Protein AF-A0A351TP99-F1 (afdb_monomer_lite)

Radius of gyration: 20.97 Å; chains: 1; bounding box: 36×60×47 Å

Secondary structure (DSSP, 8-state):
-PPP----------EEEEEE-TTS-EEEEEE-S-TTTS-HHHHHHHHHHTHHHHHHHHHHHHTS-TT-----SHHHHHHHHHHHHHHHHHHHHHHHHHTT-

Foldseek 3Di:
DDDDDPPDPPDQDWDWDWDQDPVRDIDIDIDSDDCVVQPPVNVVVVVVCVVVVVVLVVCLCPVLPLVDDDDPDPVVNVVSSVVSVVVSVVVVVVVVVVVVD

pLDDT: mean 86.24, std 13.72, range [40.19, 98.12]

Sequence (101 aa):
MLHPLHIVPKEITAIKILLTIADGSVETLITNLEPEQFPPAVLKQLYARRWGIETSFRQLKYTVGMVHLHSKKPELILQEIFSAFILFNFSQAAAWGSDTA

Structure (mmCIF, N/CA/C/O backbone):
data_AF-A0A351TP99-F1
#
_entry.id   AF-A0A351TP99-F1
#
loop_
_atom_site.group_PDB
_atom_site.id
_atom_site.type_symbol
_atom_site.label_atom_id
_atom_site.label_alt_id
_atom_site.label_comp_id
_atom_site.label_asym_id
_atom_site.label_entity_id
_atom_site.label_seq_id
_atom_site.pdbx_PDB_ins_code
_atom_site.Cartn_x
_atom_site.Cartn_y
_atom_site.Cartn_z
_atom_site.occupancy
_atom_site.B_iso_or_equiv
_atom_site.auth_seq_id
_atom_site.auth_comp_id
_atom_site.auth_asym_id
_atom_site.auth_atom_id
_atom_site.pdbx_PDB_model_num
ATOM 1 N N . MET A 1 1 ? 2.770 44.637 -10.659 1.00 40.19 1 MET A N 1
ATOM 2 C CA . MET A 1 1 ? 2.242 44.695 -9.280 1.00 40.19 1 MET A CA 1
ATOM 3 C C . MET A 1 1 ? 1.995 43.257 -8.835 1.00 40.19 1 MET A C 1
ATOM 5 O O . MET A 1 1 ? 1.053 42.641 -9.314 1.00 40.19 1 MET A O 1
ATOM 9 N N . LEU A 1 2 ? 2.906 42.670 -8.055 1.00 45.19 2 LEU A N 1
ATOM 10 C CA . LEU A 1 2 ? 2.738 41.314 -7.523 1.00 45.19 2 LEU A CA 1
ATOM 11 C C . LEU A 1 2 ? 1.791 41.404 -6.321 1.00 45.19 2 LEU A C 1
ATOM 13 O O . LEU A 1 2 ? 2.107 42.098 -5.359 1.00 45.19 2 LEU A O 1
ATOM 17 N N . HIS A 1 3 ? 0.629 40.756 -6.390 1.00 53.47 3 HIS A N 1
ATOM 18 C CA . HIS A 1 3 ? -0.213 40.583 -5.208 1.00 53.47 3 HIS A CA 1
ATOM 19 C C . HIS A 1 3 ? 0.478 39.579 -4.272 1.00 53.47 3 HIS A C 1
ATOM 21 O O . HIS A 1 3 ? 0.854 38.499 -4.738 1.00 53.47 3 HIS A O 1
ATOM 27 N N . PRO A 1 4 ? 0.678 39.899 -2.982 1.00 58.06 4 PRO A N 1
ATOM 28 C CA . PRO A 1 4 ? 1.242 38.947 -2.038 1.00 58.06 4 PRO A CA 1
ATOM 29 C C . PRO A 1 4 ? 0.258 37.789 -1.836 1.00 58.06 4 PRO A C 1
ATOM 31 O O . PRO A 1 4 ? -0.920 38.002 -1.550 1.00 58.06 4 PRO A O 1
ATOM 34 N N . LEU A 1 5 ? 0.745 36.556 -1.993 1.00 59.12 5 LEU A N 1
ATOM 35 C CA . LEU A 1 5 ? -0.004 35.351 -1.655 1.00 59.12 5 LEU A CA 1
ATOM 36 C C . LEU A 1 5 ? -0.201 35.341 -0.131 1.00 59.12 5 LEU A C 1
ATOM 38 O O . LEU A 1 5 ? 0.749 35.127 0.621 1.00 59.12 5 LEU A O 1
ATOM 42 N N . HIS A 1 6 ? -1.415 35.620 0.337 1.00 62.94 6 HIS A N 1
ATOM 43 C CA . HIS A 1 6 ? -1.749 35.542 1.756 1.00 62.94 6 HIS A CA 1
ATOM 44 C C . HIS A 1 6 ? -1.876 34.059 2.138 1.00 62.94 6 HIS A C 1
ATOM 46 O O . HIS A 1 6 ? -2.932 33.450 1.973 1.00 62.94 6 HIS A O 1
ATOM 52 N N . ILE A 1 7 ? -0.773 33.444 2.573 1.00 65.75 7 ILE A N 1
ATOM 53 C CA . ILE A 1 7 ? -0.776 32.073 3.092 1.00 65.75 7 ILE A CA 1
ATOM 54 C C . ILE A 1 7 ? -1.397 32.128 4.489 1.00 65.75 7 ILE A C 1
ATOM 56 O O . ILE A 1 7 ? -0.713 32.392 5.474 1.00 65.75 7 ILE A O 1
ATOM 60 N N . VAL A 1 8 ? -2.711 31.917 4.568 1.00 63.09 8 VAL A N 1
ATOM 61 C CA . VAL A 1 8 ? -3.385 31.678 5.848 1.00 63.09 8 VAL A CA 1
ATOM 62 C C . VAL A 1 8 ? -2.848 30.349 6.392 1.00 63.09 8 VAL A C 1
ATOM 64 O O . VAL A 1 8 ? -2.908 29.351 5.663 1.00 63.09 8 VAL A O 1
ATOM 67 N N . PRO A 1 9 ? -2.305 30.291 7.623 1.00 61.56 9 PRO A N 1
ATOM 68 C CA . PRO A 1 9 ? -1.951 29.018 8.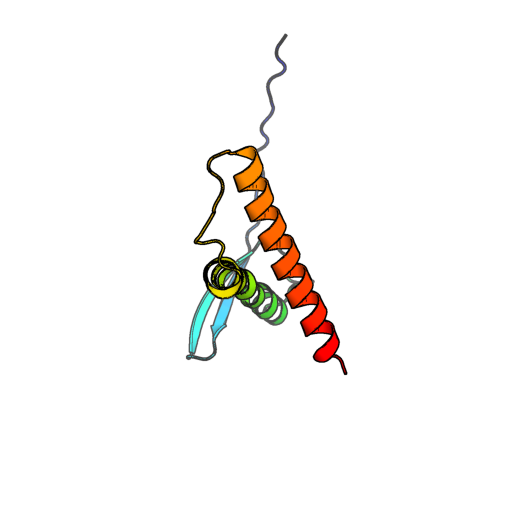229 1.00 61.56 9 PRO A CA 1
ATOM 69 C C . PRO A 1 9 ? -3.220 28.173 8.302 1.00 61.56 9 PRO A C 1
ATOM 71 O O . PRO A 1 9 ? -4.203 28.541 8.940 1.00 61.56 9 PRO A O 1
ATOM 74 N N . LYS A 1 10 ? -3.229 27.057 7.575 1.00 68.25 10 LYS A N 1
ATOM 75 C CA . LYS A 1 10 ? -4.342 26.118 7.617 1.00 68.25 10 LYS A CA 1
ATOM 76 C C . LYS A 1 10 ? -4.204 25.354 8.929 1.00 68.25 10 LYS A C 1
ATOM 78 O O . LYS A 1 10 ? -3.379 24.449 9.023 1.00 68.25 10 LYS A O 1
ATOM 83 N N . GLU A 1 11 ? -4.939 25.768 9.956 1.00 76.12 11 GLU A N 1
ATOM 84 C CA . GLU A 1 11 ? -5.033 24.996 11.193 1.00 76.12 11 GLU A CA 1
ATOM 85 C C . GLU A 1 11 ? -5.649 23.632 10.860 1.00 76.12 11 GLU A C 1
ATOM 87 O O . GLU A 1 11 ? -6.724 23.545 10.265 1.00 76.12 11 GLU A O 1
ATOM 92 N N . ILE A 1 12 ? -4.927 22.554 11.169 1.00 75.94 12 ILE A N 1
ATOM 93 C CA . ILE A 1 12 ? -5.405 21.184 10.979 1.00 75.94 12 ILE A CA 1
ATOM 94 C C . ILE A 1 12 ? -5.774 20.651 12.356 1.00 75.94 12 ILE A C 1
ATOM 96 O O . ILE A 1 12 ? -4.900 20.390 13.181 1.00 75.94 12 ILE A O 1
ATOM 100 N N . THR A 1 13 ? -7.068 20.466 12.601 1.00 80.19 13 THR A N 1
ATOM 101 C CA . THR A 1 13 ? -7.532 19.714 13.766 1.00 80.19 13 THR A CA 1
ATOM 102 C C . THR A 1 13 ? -7.194 18.243 13.559 1.00 80.19 13 THR A C 1
ATOM 104 O O . THR A 1 13 ? -7.594 17.635 12.567 1.00 80.19 13 THR A O 1
ATOM 107 N N . ALA A 1 14 ? -6.438 17.676 14.495 1.00 87.44 14 ALA A N 1
ATOM 108 C CA . ALA A 1 14 ? -6.060 16.274 14.489 1.00 87.44 14 ALA A CA 1
ATOM 109 C C . ALA A 1 14 ? -6.585 15.595 15.755 1.00 87.44 14 ALA A C 1
ATOM 111 O O . ALA A 1 14 ? -6.363 16.057 16.873 1.00 87.44 14 ALA A O 1
ATOM 112 N N . ILE A 1 15 ? -7.277 14.482 15.567 1.00 89.19 15 ILE A N 1
ATOM 113 C CA . ILE A 1 15 ? -7.850 13.636 16.603 1.00 89.19 15 ILE A CA 1
ATOM 114 C C . ILE A 1 15 ? -6.942 12.416 16.751 1.00 89.19 15 ILE A C 1
ATOM 116 O O . ILE A 1 15 ? -6.609 11.751 15.767 1.00 89.19 15 ILE A O 1
ATOM 120 N N . LYS A 1 16 ? -6.534 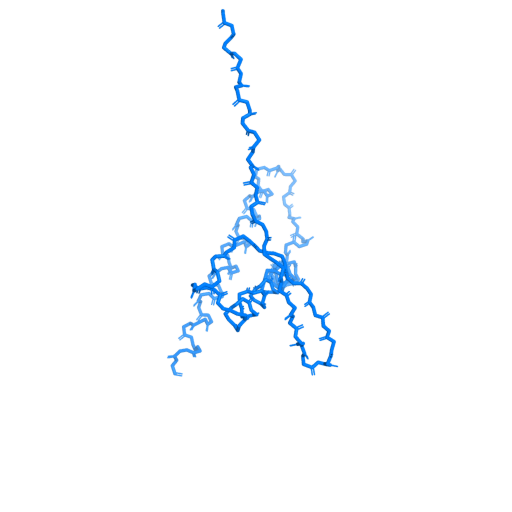12.126 17.990 1.00 92.38 16 LYS A N 1
ATOM 121 C CA . LYS A 1 16 ? -5.742 10.944 18.347 1.00 92.38 16 LYS A CA 1
ATOM 122 C C . LYS A 1 16 ? -6.661 9.837 18.850 1.00 92.38 16 LYS A C 1
ATOM 124 O O . LYS A 1 16 ? -7.437 10.058 19.776 1.00 92.38 16 LYS A O 1
ATOM 129 N N . ILE A 1 17 ? -6.520 8.639 18.296 1.00 91.00 17 ILE A N 1
ATOM 130 C CA . ILE A 1 17 ? -7.315 7.462 18.663 1.00 91.00 17 ILE A CA 1
ATOM 131 C C . ILE A 1 17 ? -6.367 6.297 18.943 1.00 91.00 17 ILE A C 1
ATOM 133 O O . ILE A 1 17 ? -5.431 6.056 18.183 1.00 91.00 17 ILE A O 1
ATOM 137 N N . LEU A 1 18 ? -6.601 5.586 20.046 1.00 92.12 18 LEU A N 1
ATOM 138 C CA . LEU A 1 18 ? -5.870 4.373 20.408 1.00 92.12 18 LEU A CA 1
ATOM 139 C C . LEU A 1 18 ? -6.701 3.155 20.007 1.00 92.12 18 LEU A C 1
ATOM 141 O O . LEU A 1 18 ? -7.869 3.054 20.381 1.00 92.12 18 LEU A O 1
ATOM 145 N N . LEU A 1 19 ? -6.101 2.238 19.256 1.00 89.38 19 LEU A N 1
ATOM 146 C CA . LEU A 1 19 ? -6.727 0.990 18.842 1.00 89.38 19 LEU A CA 1
ATOM 147 C C . LEU A 1 19 ? -5.945 -0.192 19.397 1.00 89.38 19 LEU A C 1
ATOM 149 O O . LEU A 1 19 ? -4.736 -0.274 19.218 1.00 89.38 19 LEU A O 1
ATOM 153 N N . THR A 1 20 ? -6.642 -1.153 19.992 1.00 88.38 20 THR A N 1
ATOM 154 C CA . THR A 1 20 ? -6.057 -2.463 20.287 1.00 88.38 20 THR A CA 1
ATOM 155 C C . THR A 1 20 ? -6.193 -3.364 19.061 1.00 88.38 20 THR A C 1
ATOM 157 O O . THR A 1 20 ? -7.285 -3.509 18.478 1.00 88.38 20 THR A O 1
ATOM 160 N N . ILE A 1 21 ? -5.080 -3.958 18.642 1.00 84.94 21 ILE A N 1
ATOM 161 C CA . ILE A 1 21 ? -5.042 -4.916 17.533 1.00 84.94 21 ILE A CA 1
ATOM 162 C C . ILE A 1 21 ? -4.978 -6.361 18.051 1.00 84.94 21 ILE A C 1
ATOM 164 O O . ILE A 1 21 ? -4.992 -6.604 19.255 1.00 84.94 21 ILE A O 1
ATOM 168 N N . ALA A 1 22 ? -5.042 -7.334 17.139 1.00 84.56 22 ALA A N 1
ATOM 169 C CA . ALA A 1 22 ? -5.311 -8.735 17.478 1.00 84.56 22 ALA A CA 1
ATOM 170 C C . ALA A 1 22 ? -4.230 -9.393 18.355 1.00 84.56 22 ALA A C 1
ATOM 172 O O . ALA A 1 22 ? -4.544 -10.308 19.109 1.00 84.56 22 ALA A O 1
ATOM 173 N N . ASP A 1 23 ? -2.985 -8.920 18.284 1.00 90.94 23 ASP A N 1
ATOM 174 C CA . ASP A 1 23 ? -1.866 -9.409 19.099 1.00 90.94 23 ASP A CA 1
ATOM 175 C C . ASP A 1 23 ? -1.791 -8.762 20.499 1.00 90.94 23 ASP A C 1
ATOM 177 O O . ASP A 1 23 ? -0.871 -9.042 21.265 1.00 90.94 23 ASP A O 1
ATOM 181 N N . GLY A 1 24 ? -2.758 -7.903 20.846 1.00 89.00 24 GLY A N 1
ATOM 182 C CA . GLY A 1 24 ? -2.818 -7.193 22.123 1.00 89.00 24 GLY A CA 1
ATOM 183 C C . GLY A 1 24 ? -1.995 -5.903 22.174 1.00 89.00 24 GLY A C 1
ATOM 184 O O . GLY A 1 24 ? -2.076 -5.181 23.170 1.00 89.00 24 GLY A O 1
ATOM 185 N N . SER A 1 25 ? -1.243 -5.570 21.122 1.00 91.88 25 SER A N 1
ATOM 186 C CA . SER A 1 25 ? -0.544 -4.289 21.035 1.00 91.88 25 SER A CA 1
ATOM 187 C C . SER A 1 25 ? -1.507 -3.127 20.750 1.00 91.88 25 SER A C 1
ATOM 189 O O . SER A 1 25 ? -2.654 -3.306 20.318 1.00 91.88 25 SER A O 1
ATOM 191 N N . VAL A 1 26 ? -1.045 -1.911 21.056 1.00 91.94 26 VAL A N 1
ATOM 192 C CA . VAL A 1 26 ? -1.815 -0.675 20.886 1.00 91.94 26 VAL A CA 1
ATOM 193 C C . VAL A 1 26 ? -1.226 0.140 19.743 1.00 91.94 26 VAL A C 1
ATOM 195 O O . VAL A 1 26 ? -0.070 0.556 19.792 1.00 91.94 26 VAL A O 1
ATOM 198 N N . GLU A 1 27 ? -2.052 0.430 18.746 1.00 90.94 27 GLU A N 1
ATOM 199 C CA . GLU A 1 27 ? -1.741 1.345 17.655 1.00 90.94 27 GLU A CA 1
ATOM 200 C C . GLU A 1 27 ? -2.339 2.729 17.925 1.00 90.94 27 GLU A C 1
ATOM 202 O O . GLU A 1 27 ? -3.422 2.868 18.496 1.00 90.94 27 GLU A O 1
ATOM 207 N N . THR A 1 28 ? -1.635 3.776 17.495 1.00 93.31 28 THR A N 1
ATOM 208 C CA . THR A 1 28 ? -2.140 5.154 17.533 1.00 93.31 28 THR A CA 1
ATOM 209 C C . THR A 1 28 ? -2.478 5.616 16.123 1.00 93.31 28 THR A C 1
ATOM 211 O O . THR A 1 28 ? -1.604 5.654 15.259 1.00 93.31 28 THR A O 1
ATOM 214 N N . LEU A 1 29 ? -3.724 6.034 15.914 1.00 91.88 29 LEU A N 1
ATOM 215 C CA . LEU A 1 29 ? -4.169 6.726 14.709 1.00 91.88 29 LEU A CA 1
ATOM 216 C C . LEU A 1 29 ? -4.287 8.223 14.975 1.00 91.88 29 LEU A C 1
ATOM 218 O O . LEU A 1 29 ? -4.802 8.641 16.012 1.00 91.88 29 LEU A O 1
ATOM 222 N N . ILE A 1 30 ? -3.839 9.018 14.009 1.00 92.12 30 ILE A N 1
ATOM 223 C CA . ILE A 1 30 ? -4.043 10.465 13.970 1.00 92.12 30 ILE A CA 1
ATOM 224 C C . ILE A 1 30 ? -4.869 10.760 12.723 1.00 92.12 30 ILE A C 1
ATOM 226 O O . ILE A 1 30 ? -4.488 10.357 11.624 1.00 92.12 30 ILE A O 1
ATOM 230 N N . THR A 1 31 ? -6.008 11.425 12.889 1.00 91.62 31 THR A N 1
ATOM 231 C CA . THR A 1 31 ? -6.940 11.694 11.788 1.00 91.62 31 THR A CA 1
ATOM 232 C C . THR A 1 31 ? -7.643 13.033 11.962 1.00 91.62 31 THR A C 1
ATOM 234 O O . THR A 1 31 ? -7.834 13.487 13.082 1.00 91.62 31 THR A O 1
ATOM 237 N N . ASN A 1 32 ? -8.040 13.669 10.867 1.00 92.38 32 ASN A N 1
ATOM 238 C CA . ASN A 1 32 ? -8.884 14.868 10.865 1.00 92.38 32 ASN A CA 1
ATOM 239 C C . ASN A 1 32 ? -10.352 14.547 10.521 1.00 92.38 32 ASN A C 1
ATOM 241 O O . ASN A 1 32 ? -11.111 15.445 10.169 1.00 92.38 32 ASN A O 1
ATOM 245 N N . LEU A 1 33 ? -10.730 13.265 10.554 1.00 92.00 33 LEU A N 1
ATOM 246 C CA . LEU A 1 33 ? -12.079 12.792 10.250 1.00 92.00 33 LEU A CA 1
ATOM 247 C C . LEU A 1 33 ? -13.027 12.984 11.442 1.00 92.00 33 LEU A C 1
ATOM 249 O O . LEU A 1 33 ? -12.623 12.786 12.587 1.00 92.00 33 LEU A O 1
ATOM 253 N N . GLU A 1 34 ? -14.288 13.325 11.165 1.00 91.00 34 GLU A N 1
ATOM 254 C CA . GLU A 1 34 ? -15.306 13.553 12.198 1.00 91.00 34 GLU A CA 1
ATOM 255 C C . GLU A 1 34 ? -15.612 12.274 13.002 1.00 91.00 34 GLU A C 1
ATOM 257 O O . GLU A 1 34 ? -15.959 11.252 12.399 1.00 91.00 34 GLU A O 1
ATOM 262 N N . PRO A 1 35 ? -15.528 12.302 14.346 1.00 88.19 35 PRO A N 1
ATOM 263 C CA . PRO A 1 35 ? -15.766 11.130 15.191 1.00 88.19 35 PRO A CA 1
ATOM 264 C C . PRO A 1 35 ? -17.158 10.509 15.039 1.00 88.19 35 PRO A C 1
ATOM 2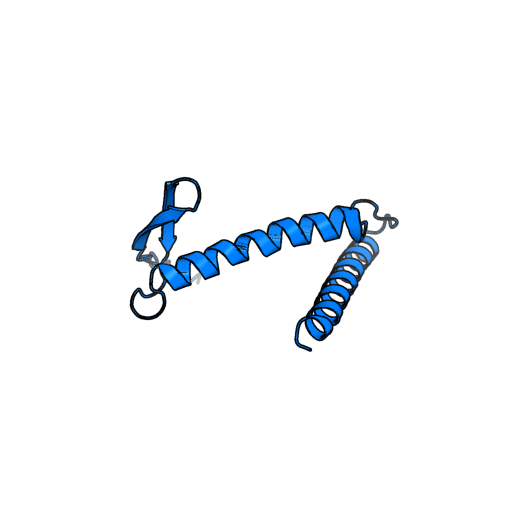66 O O . PRO A 1 35 ? -17.296 9.289 15.139 1.00 88.19 35 PRO A O 1
ATOM 269 N N . GLU A 1 36 ? -18.181 11.331 14.798 1.00 90.75 36 GLU A N 1
ATOM 270 C CA . GLU A 1 36 ? -19.573 10.897 14.659 1.00 90.75 36 GLU A CA 1
ATOM 271 C C . GLU A 1 36 ? -19.770 10.053 13.394 1.00 90.75 36 GLU A C 1
ATOM 273 O O . GLU A 1 36 ? -20.489 9.054 13.414 1.00 90.75 36 GLU A O 1
ATOM 278 N N . GLN A 1 37 ? -19.097 10.427 12.302 1.00 92.62 37 GLN A N 1
ATOM 279 C CA . GLN A 1 37 ? -19.155 9.712 11.023 1.00 92.62 37 GLN A CA 1
ATOM 280 C C . GLN A 1 37 ? -18.155 8.549 10.966 1.00 92.62 37 GLN A C 1
ATOM 282 O O . GLN A 1 37 ? -18.402 7.536 10.308 1.00 92.62 37 GLN A O 1
ATOM 287 N N . PHE A 1 38 ? -17.025 8.681 11.665 1.00 92.69 38 PHE A N 1
ATOM 288 C CA . PHE A 1 38 ? -15.914 7.736 11.641 1.00 92.69 38 PHE A CA 1
ATOM 289 C C . PHE A 1 38 ? -15.572 7.244 13.055 1.00 92.69 38 PHE A C 1
ATOM 291 O O . PHE A 1 38 ? -14.502 7.558 13.585 1.00 92.69 38 PHE A O 1
ATOM 298 N N . PRO A 1 39 ? -16.436 6.421 13.675 1.00 92.00 39 PRO A N 1
ATOM 299 C CA . PRO A 1 39 ? -16.135 5.836 14.974 1.00 92.00 39 PRO A CA 1
ATOM 300 C C . PRO A 1 39 ? -14.918 4.889 14.890 1.00 92.00 39 PRO A C 1
ATOM 302 O O . PRO A 1 39 ? -14.583 4.395 13.805 1.00 92.00 39 PRO A O 1
ATOM 305 N N . P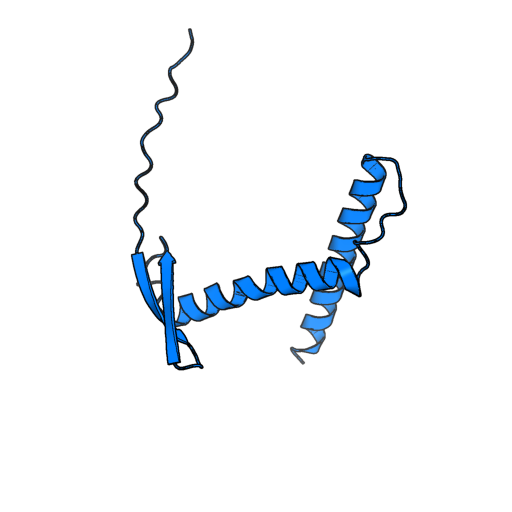RO A 1 40 ? -14.270 4.548 16.023 1.00 89.44 40 PRO A N 1
ATOM 306 C CA . PRO A 1 40 ? -13.029 3.763 16.042 1.00 89.44 40 PRO A CA 1
ATOM 307 C C . PRO A 1 40 ? -13.069 2.450 15.246 1.00 89.44 40 PRO A C 1
ATOM 309 O O . PRO A 1 40 ? -12.086 2.084 14.604 1.00 89.44 40 PRO A O 1
ATOM 312 N N . ALA A 1 41 ? -14.209 1.751 15.232 1.00 88.62 41 ALA A N 1
ATOM 313 C CA . ALA A 1 41 ? -14.380 0.524 14.455 1.00 88.62 41 ALA A CA 1
ATOM 314 C C . ALA A 1 41 ? -14.298 0.766 12.935 1.00 88.62 41 ALA A C 1
ATOM 316 O O . ALA A 1 41 ? -13.654 -0.005 12.221 1.00 88.62 41 ALA A O 1
ATOM 317 N N . VAL A 1 42 ? -14.899 1.855 12.446 1.00 91.44 42 VAL A N 1
ATOM 318 C CA . VAL A 1 42 ? -14.853 2.253 11.031 1.00 91.44 42 VAL A CA 1
ATOM 319 C C . VAL A 1 42 ? -13.445 2.710 10.665 1.00 91.44 42 VAL A C 1
ATOM 321 O O . VAL A 1 42 ? -12.909 2.283 9.645 1.00 91.44 42 VAL A O 1
ATOM 324 N N . LEU A 1 43 ? -12.795 3.497 11.525 1.00 91.50 43 LEU A N 1
ATOM 325 C CA . LEU A 1 43 ? -11.406 3.917 11.319 1.00 91.50 43 LEU A CA 1
ATOM 326 C C . LEU A 1 43 ? -10.442 2.734 11.255 1.00 91.50 43 LEU A C 1
ATOM 328 O O . LEU A 1 43 ? -9.568 2.714 10.391 1.00 91.50 43 LEU A O 1
ATOM 332 N N . LYS A 1 44 ? -10.629 1.720 12.106 1.00 88.25 44 LYS A N 1
ATOM 333 C CA . LYS A 1 44 ? -9.848 0.478 12.056 1.00 88.25 44 LYS A CA 1
ATOM 334 C C . LYS A 1 44 ? -9.996 -0.219 10.701 1.00 88.25 44 LYS A C 1
ATOM 336 O O . LYS A 1 44 ? -8.997 -0.621 10.111 1.00 88.25 44 LYS A O 1
ATOM 341 N N . GLN A 1 45 ? -11.219 -0.319 10.178 1.00 88.88 45 GLN A N 1
ATOM 342 C CA . GLN A 1 45 ? -11.468 -0.905 8.856 1.00 88.88 45 GLN A CA 1
ATOM 343 C C . GLN A 1 45 ? -10.871 -0.061 7.723 1.00 88.88 45 GLN A C 1
ATOM 345 O O . GLN A 1 45 ? -10.255 -0.607 6.809 1.00 88.88 45 GLN A O 1
ATOM 350 N N . LEU A 1 46 ? -11.018 1.264 7.776 1.00 90.31 46 LEU A N 1
ATOM 351 C CA . LEU A 1 46 ? -10.442 2.176 6.786 1.00 90.31 46 LEU A CA 1
ATOM 352 C C . LEU A 1 46 ? -8.916 2.106 6.781 1.00 90.31 46 LEU A C 1
ATOM 354 O O . LEU A 1 46 ? -8.309 2.005 5.717 1.00 90.31 46 LEU A O 1
ATOM 358 N N . TYR A 1 47 ? -8.293 2.098 7.957 1.00 89.12 47 TYR A N 1
ATOM 359 C CA . TYR A 1 47 ? -6.846 1.995 8.067 1.00 89.12 47 TYR A CA 1
ATOM 360 C C . TYR A 1 47 ? -6.333 0.628 7.605 1.00 89.12 47 TYR A C 1
ATOM 362 O O . TYR A 1 47 ? -5.319 0.564 6.913 1.00 89.12 47 TYR A O 1
ATOM 370 N N . ALA A 1 48 ? -7.067 -0.457 7.874 1.00 85.75 48 ALA A N 1
ATOM 371 C CA . ALA A 1 48 ? -6.742 -1.781 7.342 1.00 85.75 48 ALA A CA 1
ATOM 372 C C . ALA A 1 48 ? -6.727 -1.810 5.800 1.00 85.75 48 ALA A C 1
ATOM 374 O O . ALA A 1 48 ? -5.869 -2.465 5.206 1.00 85.75 48 ALA A O 1
ATOM 375 N N . ARG A 1 49 ? -7.597 -1.037 5.126 1.00 86.81 49 ARG A N 1
ATOM 376 C CA . ARG A 1 49 ? -7.596 -0.930 3.651 1.00 86.81 49 ARG A CA 1
ATOM 377 C C . ARG A 1 49 ? -6.304 -0.326 3.089 1.00 86.81 49 ARG A C 1
ATOM 379 O O . ARG A 1 49 ? -5.979 -0.602 1.935 1.00 86.81 49 ARG A O 1
ATOM 386 N N . ARG A 1 50 ? -5.517 0.412 3.887 1.00 87.56 50 ARG A N 1
ATOM 387 C CA . ARG A 1 50 ? -4.187 0.919 3.489 1.00 87.56 50 ARG A CA 1
ATOM 388 C C . ARG A 1 50 ? -3.256 -0.208 3.037 1.00 87.56 50 ARG A C 1
ATOM 390 O O . ARG A 1 50 ? -2.503 -0.024 2.083 1.00 87.56 50 ARG A O 1
ATOM 397 N N . TRP A 1 51 ? -3.330 -1.377 3.678 1.00 82.12 51 TRP A N 1
ATOM 398 C CA . TRP A 1 51 ? -2.497 -2.538 3.338 1.00 82.12 51 TRP A CA 1
ATOM 399 C C . TRP A 1 51 ? -2.737 -3.055 1.911 1.00 82.12 51 TRP A C 1
ATOM 401 O O . TRP A 1 51 ? -1.837 -3.616 1.277 1.00 82.12 51 TRP A O 1
ATOM 411 N N . GLY A 1 52 ? -3.934 -2.806 1.368 1.00 82.88 52 GLY A N 1
ATOM 412 C CA . GLY A 1 52 ? -4.270 -3.142 -0.013 1.00 82.88 52 GLY A CA 1
ATOM 413 C C . GLY A 1 52 ? -3.316 -2.500 -1.021 1.00 82.88 52 GLY A C 1
ATOM 414 O O . GLY A 1 52 ? -2.945 -3.146 -1.999 1.00 82.88 52 GLY A O 1
ATOM 415 N N . ILE A 1 53 ? -2.839 -1.279 -0.758 1.00 81.88 53 ILE A N 1
ATOM 416 C CA . ILE A 1 53 ? -1.909 -0.563 -1.646 1.00 81.88 53 ILE A CA 1
ATOM 417 C C . ILE A 1 53 ? -0.552 -1.273 -1.701 1.00 81.88 53 ILE A C 1
ATOM 419 O O . ILE A 1 53 ? -0.017 -1.513 -2.782 1.00 81.88 53 ILE A O 1
ATOM 423 N N . GLU A 1 54 ? 0.001 -1.649 -0.548 1.00 81.56 54 GLU A N 1
ATOM 424 C CA . GLU A 1 54 ? 1.308 -2.309 -0.475 1.00 81.56 54 GLU A CA 1
ATOM 425 C C . GLU A 1 54 ? 1.292 -3.673 -1.176 1.00 81.56 54 GLU A C 1
ATOM 427 O O . GLU A 1 54 ? 2.188 -3.998 -1.964 1.00 81.56 54 GLU A O 1
ATOM 432 N N . THR A 1 55 ? 0.225 -4.442 -0.952 1.00 87.25 55 THR A N 1
ATOM 433 C CA . THR A 1 55 ? 0.030 -5.736 -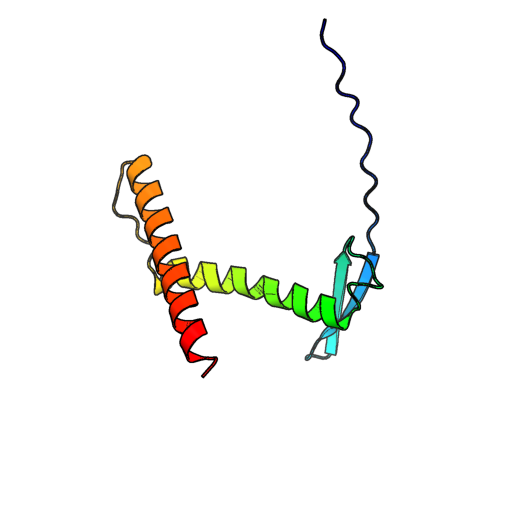1.617 1.00 87.25 55 THR A CA 1
ATOM 434 C C . THR A 1 55 ? -0.143 -5.557 -3.129 1.00 87.25 55 THR A C 1
ATOM 436 O O . THR A 1 55 ? 0.478 -6.288 -3.903 1.00 87.25 55 THR A O 1
ATOM 439 N N . SER A 1 56 ? -0.877 -4.526 -3.561 1.00 90.25 56 SER A N 1
ATOM 440 C CA . SER A 1 56 ? -1.060 -4.205 -4.985 1.00 90.25 56 SER A CA 1
ATOM 441 C C . SER A 1 56 ? 0.266 -3.861 -5.668 1.00 90.25 56 SER A C 1
ATOM 443 O O . SER A 1 56 ? 0.568 -4.390 -6.734 1.00 90.25 56 SER A O 1
ATOM 445 N N . PHE A 1 57 ? 1.129 -3.052 -5.041 1.00 90.88 57 PHE A N 1
ATOM 446 C CA . PHE A 1 57 ? 2.458 -2.762 -5.596 1.00 90.88 57 PHE A CA 1
ATOM 447 C C . PHE A 1 57 ? 3.367 -3.993 -5.647 1.00 90.88 57 PHE A C 1
ATOM 449 O O . PHE A 1 57 ? 4.196 -4.110 -6.553 1.00 90.88 57 PHE A O 1
ATOM 456 N N . ARG A 1 58 ? 3.235 -4.927 -4.698 1.00 93.25 58 ARG A N 1
ATOM 457 C CA . ARG A 1 58 ? 3.939 -6.215 -4.768 1.00 93.25 58 ARG A CA 1
ATOM 458 C C . ARG A 1 58 ? 3.474 -7.029 -5.978 1.00 93.25 58 ARG A C 1
ATOM 460 O O . ARG A 1 58 ? 4.323 -7.523 -6.718 1.00 93.25 58 ARG A O 1
ATOM 467 N N . GLN A 1 59 ? 2.164 -7.132 -6.197 1.00 93.81 59 GLN A N 1
ATOM 468 C CA . GLN A 1 59 ? 1.587 -7.843 -7.343 1.00 93.81 59 GLN A CA 1
ATOM 469 C C . GLN A 1 59 ? 1.977 -7.186 -8.672 1.00 93.81 59 GLN A C 1
ATOM 471 O O . GLN A 1 59 ? 2.415 -7.871 -9.591 1.00 93.81 59 GLN A O 1
ATOM 476 N N . LEU A 1 60 ? 1.931 -5.859 -8.762 1.00 94.62 60 LEU A N 1
ATOM 477 C CA . LEU A 1 60 ? 2.392 -5.120 -9.939 1.00 94.62 60 LEU A CA 1
ATOM 478 C C . LEU A 1 60 ? 3.862 -5.415 -10.272 1.00 94.62 60 LEU A C 1
ATOM 480 O O . LEU A 1 60 ? 4.204 -5.686 -11.423 1.00 94.62 60 LEU A O 1
ATOM 484 N N . LYS A 1 61 ? 4.736 -5.431 -9.260 1.00 94.00 61 LYS A N 1
ATOM 485 C CA . LYS A 1 61 ? 6.161 -5.734 -9.446 1.00 94.00 61 LYS A CA 1
ATOM 486 C C . LYS A 1 61 ? 6.401 -7.170 -9.902 1.00 94.00 61 LYS A C 1
ATOM 488 O O . LYS A 1 61 ? 7.097 -7.372 -10.892 1.00 94.00 61 LYS A O 1
ATOM 493 N N . TYR A 1 62 ? 5.851 -8.146 -9.183 1.00 95.31 62 TYR A N 1
ATOM 494 C CA . TYR A 1 62 ? 6.269 -9.545 -9.326 1.00 95.31 62 TYR A CA 1
ATOM 495 C C . TYR A 1 62 ? 5.280 -10.430 -10.082 1.00 95.31 62 TYR A C 1
ATOM 497 O O . TYR A 1 62 ? 5.707 -11.360 -10.751 1.00 95.31 62 TYR A O 1
ATOM 505 N N . THR A 1 63 ? 3.980 -10.154 -9.996 1.00 94.69 63 THR A N 1
ATOM 506 C CA . THR A 1 63 ? 2.946 -10.927 -10.702 1.00 94.69 63 THR A CA 1
ATOM 507 C C . THR A 1 63 ? 2.726 -10.385 -12.109 1.00 94.69 63 THR A C 1
ATOM 509 O O . THR A 1 63 ? 2.737 -11.149 -13.065 1.00 94.69 63 THR A O 1
ATOM 512 N N . VAL A 1 64 ? 2.565 -9.066 -12.245 1.00 94.75 64 VAL A N 1
ATOM 513 C CA . VAL A 1 64 ? 2.406 -8.405 -13.554 1.00 94.75 64 VAL A CA 1
ATOM 514 C C . VAL A 1 64 ? 3.758 -8.207 -14.250 1.00 94.75 64 VAL A C 1
ATOM 516 O O . VAL A 1 64 ? 3.820 -8.148 -15.472 1.00 94.75 64 VAL A O 1
ATOM 519 N N . GLY A 1 65 ? 4.853 -8.153 -13.484 1.00 94.56 65 GLY A N 1
ATOM 520 C CA . GLY A 1 65 ? 6.213 -8.132 -14.024 1.00 94.56 65 GLY A CA 1
ATOM 521 C C . GLY A 1 65 ? 6.792 -6.739 -14.270 1.00 94.56 65 GLY A C 1
ATOM 522 O O . GLY A 1 65 ? 7.754 -6.620 -15.022 1.00 94.56 65 GLY A O 1
ATOM 523 N N . MET A 1 66 ? 6.281 -5.686 -13.615 1.00 95.06 66 MET A N 1
ATOM 524 C CA . MET A 1 66 ? 6.772 -4.305 -13.797 1.00 95.06 66 MET A CA 1
ATOM 525 C C . MET A 1 66 ? 8.241 -4.078 -13.408 1.00 95.06 66 MET A C 1
ATOM 527 O O . MET A 1 66 ? 8.788 -3.014 -13.684 1.00 95.06 66 MET A O 1
ATOM 531 N N . VAL A 1 67 ? 8.895 -5.043 -12.758 1.00 95.69 67 VAL A N 1
ATOM 532 C CA . VAL A 1 67 ? 10.347 -4.983 -12.521 1.00 95.69 67 VAL A CA 1
ATOM 533 C C . VAL A 1 67 ? 11.167 -5.147 -13.809 1.00 95.69 67 VAL A C 1
ATOM 535 O O . VAL A 1 67 ? 12.348 -4.810 -13.810 1.00 95.69 67 VAL A O 1
ATOM 538 N N . HIS A 1 68 ? 10.554 -5.619 -14.901 1.00 94.56 68 HIS A N 1
ATOM 539 C CA . HIS A 1 68 ? 11.192 -5.800 -16.204 1.00 94.56 68 HIS A CA 1
ATOM 540 C C . HIS A 1 68 ? 10.510 -4.921 -17.261 1.00 94.56 68 HIS A C 1
ATOM 542 O O . HIS A 1 68 ? 9.500 -5.299 -17.848 1.00 94.56 68 HIS A O 1
ATOM 548 N N . LEU A 1 69 ? 11.077 -3.739 -17.501 1.00 95.38 69 LEU A N 1
ATOM 549 C CA . LEU A 1 69 ? 10.664 -2.836 -18.579 1.00 95.38 69 LEU A CA 1
ATOM 550 C C . LEU A 1 69 ? 11.548 -3.070 -19.807 1.00 95.38 69 LEU A C 1
ATOM 552 O O . LEU A 1 69 ? 12.764 -3.230 -19.674 1.00 95.38 69 LEU A O 1
ATOM 556 N N . HIS A 1 70 ? 10.950 -3.091 -20.995 1.00 95.75 70 HIS A N 1
ATOM 557 C CA . HIS A 1 70 ? 11.641 -3.504 -22.223 1.00 95.75 70 HIS A CA 1
ATOM 558 C C . HIS A 1 70 ? 12.105 -2.314 -23.060 1.00 95.75 70 HIS A C 1
ATOM 560 O O . HIS A 1 70 ? 13.144 -2.370 -23.729 1.00 95.75 70 HIS A O 1
ATOM 566 N N . SER A 1 71 ? 11.341 -1.228 -23.043 1.00 96.44 71 SER A N 1
ATOM 567 C CA . SER A 1 71 ? 11.667 -0.026 -23.783 1.00 96.44 71 SER A CA 1
ATOM 568 C C . SER A 1 71 ? 12.839 0.740 -23.167 1.00 96.44 71 SER A C 1
ATOM 570 O O . SER A 1 71 ? 13.064 0.757 -21.960 1.00 96.44 71 SER A O 1
ATOM 572 N N . LYS A 1 72 ? 13.560 1.455 -24.034 1.00 96.00 72 LYS A N 1
ATOM 573 C CA . LYS A 1 72 ? 14.587 2.440 -23.666 1.00 96.00 72 LYS A CA 1
ATOM 574 C C . LYS A 1 72 ? 14.133 3.888 -23.883 1.00 96.00 72 LYS A C 1
ATOM 576 O O . LYS A 1 72 ? 14.840 4.809 -23.490 1.00 96.00 72 LYS A O 1
ATOM 581 N N . LYS A 1 73 ? 12.984 4.097 -24.538 1.00 98.00 73 LYS A N 1
ATOM 582 C CA . LYS A 1 73 ? 12.398 5.426 -24.772 1.00 98.00 73 LYS A CA 1
ATOM 583 C C . LYS A 1 73 ? 11.469 5.792 -23.609 1.00 98.00 73 LYS A C 1
ATOM 585 O O . LYS A 1 73 ? 10.588 4.975 -23.318 1.00 98.00 73 LYS A O 1
ATOM 590 N N . PRO A 1 74 ? 11.614 6.973 -22.975 1.00 97.62 74 PRO A N 1
ATOM 591 C CA . PRO A 1 74 ? 10.803 7.370 -21.820 1.00 97.62 74 PRO A CA 1
ATOM 592 C C . PRO A 1 74 ? 9.294 7.291 -22.062 1.00 97.62 74 PRO A C 1
ATOM 594 O O . PRO A 1 74 ? 8.551 6.837 -21.195 1.00 97.62 74 PRO A O 1
ATOM 597 N N . GLU A 1 75 ? 8.838 7.664 -23.256 1.00 98.12 75 GLU A N 1
ATOM 598 C CA . GLU A 1 75 ? 7.415 7.679 -23.609 1.00 98.12 75 GLU A CA 1
ATOM 599 C C . GLU A 1 75 ? 6.837 6.259 -23.641 1.00 98.12 75 GLU A C 1
ATOM 601 O O . GLU A 1 75 ? 5.736 6.003 -23.158 1.00 98.12 75 GLU A O 1
ATOM 606 N N . LEU A 1 76 ? 7.616 5.314 -24.165 1.00 98.06 76 LEU A N 1
ATOM 607 C CA . LEU A 1 76 ? 7.236 3.906 -24.247 1.00 98.06 76 LEU A CA 1
ATOM 608 C C . LEU A 1 76 ? 7.380 3.192 -22.891 1.00 98.06 76 LEU A C 1
ATOM 610 O O . LEU A 1 76 ? 6.578 2.320 -22.581 1.00 98.06 76 LEU A O 1
ATOM 614 N N . ILE A 1 77 ? 8.339 3.600 -22.050 1.00 97.56 77 ILE A N 1
ATOM 615 C CA . ILE A 1 77 ? 8.422 3.143 -20.651 1.00 97.56 77 ILE A CA 1
ATOM 616 C C . ILE A 1 77 ? 7.147 3.534 -19.896 1.00 97.56 77 ILE A C 1
ATOM 618 O O . ILE A 1 77 ? 6.560 2.719 -19.184 1.00 97.56 77 ILE A O 1
ATOM 622 N N . LEU A 1 78 ? 6.687 4.773 -20.075 1.00 97.81 78 LEU A N 1
ATOM 623 C CA . LEU A 1 78 ? 5.452 5.243 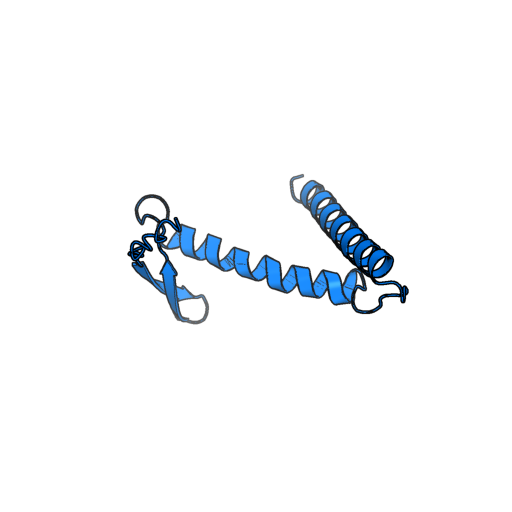-19.461 1.00 97.81 78 LEU A CA 1
ATOM 624 C C . LEU A 1 78 ? 4.233 4.456 -19.974 1.00 97.81 78 LEU A C 1
ATOM 626 O O . LEU A 1 78 ? 3.359 4.093 -19.186 1.00 97.81 78 LEU A O 1
ATOM 630 N N . GLN A 1 79 ? 4.203 4.130 -21.269 1.00 98.06 79 GLN A N 1
ATOM 631 C CA . GLN A 1 79 ? 3.171 3.270 -21.849 1.00 98.06 79 GLN A CA 1
ATOM 632 C C . GLN A 1 79 ? 3.168 1.860 -21.232 1.00 98.06 79 GLN A C 1
ATOM 634 O O . GLN A 1 79 ? 2.092 1.343 -20.924 1.00 98.06 79 GLN A O 1
ATOM 639 N N . GLU A 1 80 ? 4.334 1.241 -21.019 1.00 97.81 80 GLU A N 1
ATOM 640 C CA . GLU A 1 80 ? 4.441 -0.063 -20.343 1.00 97.81 80 GLU A CA 1
ATOM 641 C C . GLU A 1 80 ? 3.892 0.003 -18.908 1.00 97.81 80 GLU A C 1
ATOM 643 O O . GLU A 1 80 ? 3.110 -0.860 -18.506 1.00 97.81 80 GLU A O 1
ATOM 648 N N . ILE A 1 81 ? 4.216 1.067 -18.164 1.00 97.19 81 ILE A N 1
ATOM 649 C CA . ILE A 1 81 ? 3.711 1.286 -16.799 1.00 97.19 81 ILE A CA 1
ATOM 650 C C . ILE A 1 81 ? 2.182 1.394 -16.782 1.00 97.19 81 ILE A C 1
ATOM 652 O O . ILE A 1 81 ? 1.520 0.710 -15.998 1.00 97.19 81 ILE A O 1
ATOM 656 N N . PHE A 1 82 ? 1.601 2.214 -17.661 1.00 97.62 82 PHE A N 1
ATOM 657 C CA . PHE A 1 82 ? 0.145 2.350 -17.729 1.00 97.62 82 PHE A CA 1
ATOM 658 C C . PHE A 1 82 ? -0.539 1.057 -18.174 1.00 97.62 82 PHE A C 1
ATOM 660 O O . PHE A 1 82 ? -1.580 0.701 -17.623 1.00 97.62 82 PHE A O 1
ATOM 667 N N . SER A 1 83 ? 0.061 0.322 -19.112 1.00 97.25 83 SER A N 1
ATOM 668 C CA . SER A 1 83 ? -0.459 -0.977 -19.554 1.00 97.25 83 SER A CA 1
ATOM 669 C C . SER A 1 83 ? -0.492 -1.984 -18.401 1.00 97.25 83 SER A C 1
ATOM 671 O O . SER A 1 83 ? -1.494 -2.675 -18.217 1.00 97.25 83 SER A O 1
ATOM 673 N N . ALA A 1 84 ? 0.554 -2.017 -17.568 1.00 96.75 84 ALA A N 1
ATOM 674 C CA . ALA A 1 84 ? 0.604 -2.864 -16.380 1.00 96.75 84 ALA A CA 1
ATOM 675 C C . ALA A 1 84 ? -0.459 -2.482 -15.334 1.00 96.75 84 ALA A C 1
ATOM 677 O O . ALA A 1 84 ? -1.114 -3.365 -14.777 1.00 96.75 84 ALA A O 1
ATOM 678 N N . PHE A 1 85 ? -0.685 -1.184 -15.099 1.00 96.19 85 PHE A N 1
ATOM 679 C CA . PHE A 1 85 ? -1.761 -0.722 -14.211 1.00 96.19 85 PHE A CA 1
ATOM 680 C C . PHE A 1 85 ? -3.148 -1.105 -14.730 1.00 96.19 85 PHE A C 1
ATOM 682 O O . PHE A 1 85 ? -3.985 -1.557 -13.950 1.00 96.19 85 PHE A O 1
ATOM 689 N N . ILE A 1 86 ? -3.391 -0.965 -16.035 1.00 96.94 86 ILE A N 1
ATOM 690 C CA . ILE A 1 86 ? -4.659 -1.363 -16.657 1.00 96.94 86 ILE A CA 1
ATOM 691 C C . ILE A 1 86 ? -4.882 -2.867 -16.489 1.00 96.94 86 ILE A C 1
ATOM 693 O O . ILE A 1 86 ? -5.947 -3.268 -16.025 1.00 96.94 86 ILE A O 1
ATOM 697 N N . LEU A 1 87 ? -3.877 -3.690 -16.806 1.00 96.12 87 LEU A N 1
ATOM 698 C CA . LEU A 1 87 ? -3.968 -5.144 -16.674 1.00 96.12 87 LEU A CA 1
ATOM 699 C C . LEU A 1 87 ? -4.243 -5.568 -15.226 1.00 96.12 87 LEU A C 1
ATOM 701 O O . LEU A 1 87 ? -5.107 -6.413 -14.983 1.00 96.12 87 LEU A O 1
ATOM 705 N N . PHE A 1 88 ? -3.537 -4.968 -14.267 1.00 95.12 88 PHE A N 1
ATOM 706 C CA . PHE A 1 88 ? -3.752 -5.229 -12.848 1.00 95.12 88 PHE A CA 1
ATOM 707 C C . PHE A 1 88 ? -5.177 -4.876 -12.418 1.00 95.12 88 PHE A C 1
ATOM 709 O O . PHE A 1 88 ? -5.883 -5.728 -11.883 1.00 95.12 88 PHE A O 1
ATOM 716 N N . ASN A 1 89 ? -5.623 -3.650 -12.703 1.00 93.69 89 ASN A N 1
ATOM 717 C CA . ASN A 1 89 ? -6.952 -3.185 -12.311 1.00 93.69 89 ASN A CA 1
ATOM 718 C C . ASN A 1 89 ? -8.059 -4.024 -12.959 1.00 93.69 89 ASN A C 1
ATOM 720 O O . ASN A 1 89 ? -9.030 -4.371 -12.291 1.00 93.69 89 ASN A O 1
ATOM 724 N N . PHE A 1 90 ? -7.898 -4.390 -14.233 1.00 94.81 90 PHE A N 1
ATOM 725 C CA . PHE A 1 90 ? -8.830 -5.271 -14.933 1.00 94.81 90 PHE A CA 1
ATOM 726 C C . PHE A 1 90 ? -8.898 -6.660 -14.288 1.00 94.81 90 PHE A C 1
ATOM 728 O O . PHE A 1 90 ? -9.988 -7.162 -14.027 1.00 94.81 90 PHE A O 1
ATOM 735 N N . SER A 1 91 ? -7.745 -7.255 -13.973 1.00 93.44 91 SER A N 1
ATOM 736 C CA . SER A 1 91 ? -7.678 -8.571 -13.322 1.00 93.44 91 SER A CA 1
ATOM 737 C C . SER A 1 91 ? -8.338 -8.554 -11.941 1.00 93.44 91 SER A C 1
ATOM 739 O O . SER A 1 91 ? -9.112 -9.452 -11.619 1.00 93.44 91 SER A O 1
ATOM 741 N N . GLN A 1 92 ? -8.091 -7.507 -11.147 1.00 90.81 92 GLN A N 1
ATOM 742 C CA . GLN A 1 92 ? -8.728 -7.327 -9.839 1.00 90.81 92 GLN A CA 1
ATOM 743 C C . GLN A 1 92 ? -10.247 -7.153 -9.969 1.00 90.81 92 GLN A C 1
ATOM 745 O O . GLN A 1 92 ? -10.998 -7.783 -9.229 1.00 90.81 92 GLN A O 1
ATOM 750 N N . ALA A 1 93 ? -10.709 -6.349 -10.931 1.00 91.38 93 ALA A N 1
ATOM 751 C CA . ALA A 1 93 ? -12.135 -6.150 -11.177 1.00 91.38 93 ALA A CA 1
ATOM 752 C C . ALA A 1 93 ? -12.838 -7.442 -11.624 1.00 91.38 93 ALA A C 1
ATOM 754 O O . ALA A 1 93 ? -13.945 -7.724 -11.168 1.00 91.38 93 ALA A O 1
ATOM 755 N N . ALA A 1 94 ? -12.190 -8.245 -12.473 1.00 92.44 94 ALA A N 1
ATOM 756 C CA . ALA A 1 94 ? -12.709 -9.544 -12.892 1.00 92.44 94 ALA A CA 1
ATOM 757 C C . ALA A 1 94 ? -12.819 -10.525 -11.711 1.00 92.44 94 ALA A C 1
ATOM 759 O O . ALA A 1 94 ? -13.833 -11.207 -11.583 1.00 92.44 94 ALA A O 1
ATOM 760 N N . ALA A 1 95 ? -11.821 -10.551 -10.821 1.00 87.50 95 ALA A N 1
ATOM 761 C CA . ALA A 1 95 ? -11.837 -11.388 -9.620 1.00 87.50 95 ALA A CA 1
ATOM 762 C C . ALA A 1 95 ? -12.918 -10.963 -8.604 1.00 87.50 95 ALA A C 1
ATOM 764 O O . ALA A 1 95 ? -13.557 -11.809 -7.985 1.00 87.50 95 ALA A O 1
ATOM 765 N N . TRP A 1 96 ? -13.198 -9.664 -8.461 1.00 80.56 96 TRP A N 1
ATOM 766 C CA . TRP A 1 96 ? -14.283 -9.197 -7.583 1.00 80.56 96 TRP A CA 1
ATOM 767 C C . TRP A 1 96 ? -15.674 -9.656 -8.037 1.00 80.56 96 TRP A C 1
ATOM 769 O O . TRP A 1 96 ? -16.562 -9.852 -7.206 1.00 80.56 96 TRP A O 1
ATOM 779 N N . GLY A 1 97 ? -15.867 -9.854 -9.344 1.00 60.84 97 GLY A N 1
ATOM 780 C CA . GLY A 1 97 ? -17.114 -10.389 -9.891 1.00 60.84 97 GLY A CA 1
ATOM 781 C C . GLY A 1 97 ? -17.373 -11.855 -9.526 1.00 60.84 97 GLY A C 1
ATOM 782 O O . GLY A 1 97 ? -18.527 -12.269 -9.520 1.00 60.84 97 GLY A O 1
ATOM 783 N N . SER A 1 98 ? -16.336 -12.633 -9.195 1.00 59.03 98 SER A N 1
ATOM 784 C CA . SER A 1 98 ? -16.480 -14.040 -8.786 1.00 59.03 98 SER A CA 1
ATOM 785 C C . SER A 1 98 ? -16.686 -14.243 -7.283 1.00 59.03 98 SER A C 1
ATOM 787 O O . SER A 1 98 ? -17.234 -15.268 -6.900 1.00 59.03 98 SER A O 1
ATOM 789 N N . ASP A 1 99 ? -16.301 -13.277 -6.444 1.00 54.81 99 ASP A N 1
ATOM 790 C CA . ASP A 1 99 ? -16.448 -13.358 -4.977 1.00 54.81 99 ASP A CA 1
ATOM 791 C C . ASP A 1 99 ? -17.824 -12.870 -4.473 1.00 54.81 99 ASP A C 1
ATOM 793 O O . ASP A 1 99 ? -18.116 -12.921 -3.279 1.00 54.81 99 ASP A O 1
ATOM 797 N N . THR A 1 100 ? -18.669 -12.361 -5.375 1.00 50.81 100 THR A N 1
ATOM 798 C CA . THR A 1 100 ? -20.020 -11.846 -5.075 1.00 50.81 100 THR A CA 1
ATOM 799 C C . THR A 1 100 ? -21.152 -12.768 -5.555 1.00 50.81 100 THR A C 1
ATOM 801 O O . THR A 1 100 ? -22.314 -12.359 -5.518 1.00 50.81 100 THR A O 1
ATOM 804 N N . ALA A 1 101 ? -20.825 -14.000 -5.968 1.00 40.69 101 ALA A N 1
ATOM 805 C CA . ALA A 1 101 ? -21.761 -15.040 -6.411 1.00 40.69 101 ALA A CA 1
ATOM 806 C C . ALA A 1 101 ? -21.887 -16.190 -5.399 1.00 40.69 101 ALA A C 1
ATOM 808 O O . ALA A 1 101 ? -20.867 -16.539 -4.765 1.00 40.69 101 ALA A O 1
#